Protein AF-A0A9P0JUL9-F1 (afdb_monomer)

Organism: Acanthoscelides obtectus (NCBI:txid200917)

Secondary structure (DSSP, 8-state):
------HHHHHHHHHHHHHSTTSHHHHHHHHHHHHHH-HHHHHHHHHHHHHHHHHHHHHHHHHHH---HHHHHHHHHHHHHHHHHHHHHH--

Foldseek 3Di:
DDDDQVVVLLVVLVVQLVPPPPDPRNVVSVVVSVCSVDPVSVVVVVVCVVCVVVVVVVLVVVVVPDPPPVVNVVVVVVVVVVVVVVVVVVVD

Mean predicted aligned error: 10.56 Å

pLDDT: mean 78.85, std 14.33, range [37.34, 92.88]

Radius of gyration: 18.39 Å; Cα contacts (8 Å, |Δi|>4): 35; chains: 1; bounding box: 31×33×52 Å

Structure (mmCIF, N/CA/C/O backbone):
data_AF-A0A9P0JUL9-F1
#
_entry.id   AF-A0A9P0JUL9-F1
#
loop_
_atom_site.group_PDB
_atom_site.id
_atom_site.type_symbol
_atom_site.label_atom_id
_atom_site.label_alt_id
_atom_site.label_comp_id
_atom_site.label_asym_id
_atom_site.label_entity_id
_atom_site.label_seq_id
_atom_site.pdbx_PDB_ins_code
_atom_site.Cartn_x
_atom_site.Cartn_y
_atom_site.Cartn_z
_atom_site.occupancy
_atom_site.B_iso_or_equiv
_atom_site.auth_seq_id
_atom_site.auth_comp_id
_atom_site.auth_asym_id
_atom_site.auth_atom_id
_atom_site.pdbx_PDB_model_num
ATOM 1 N N . MET A 1 1 ? -6.968 -20.973 -9.377 1.00 38.59 1 MET A N 1
ATOM 2 C CA . MET A 1 1 ? -7.551 -19.624 -9.192 1.00 38.59 1 MET A CA 1
ATOM 3 C C . MET A 1 1 ? -6.875 -18.681 -10.177 1.00 38.59 1 MET A C 1
ATOM 5 O O . MET A 1 1 ? -5.648 -18.660 -10.171 1.00 38.59 1 MET A O 1
ATOM 9 N N . PRO A 1 2 ? -7.599 -17.980 -11.065 1.00 38.66 2 PRO A N 1
ATOM 10 C CA . PRO A 1 2 ? -6.958 -17.121 -12.052 1.00 38.66 2 PRO A CA 1
ATOM 11 C C . PRO A 1 2 ? -6.425 -15.850 -11.377 1.00 38.66 2 PRO A C 1
ATOM 13 O O . PRO A 1 2 ? -7.168 -15.120 -10.723 1.00 38.66 2 PRO A O 1
ATOM 16 N N . LYS A 1 3 ? -5.117 -15.617 -11.530 1.00 49.72 3 LYS A N 1
ATOM 17 C CA . LYS A 1 3 ? -4.424 -14.367 -11.202 1.00 49.72 3 LYS A CA 1
ATOM 18 C C . LYS A 1 3 ? -4.874 -13.305 -12.207 1.00 49.72 3 LYS A C 1
ATOM 20 O O . LYS A 1 3 ? -4.314 -13.222 -13.294 1.00 49.72 3 LYS A O 1
ATOM 25 N N . VAL A 1 4 ? -5.901 -12.527 -11.885 1.00 50.78 4 VAL A N 1
ATOM 26 C CA . VAL A 1 4 ? -6.236 -11.342 -12.683 1.00 50.78 4 VAL A CA 1
ATOM 27 C C . VAL A 1 4 ? -5.448 -10.185 -12.087 1.00 50.78 4 VAL A C 1
ATOM 29 O O . VAL A 1 4 ? -5.885 -9.549 -11.132 1.00 50.78 4 VAL A O 1
ATOM 32 N N . ALA A 1 5 ? -4.243 -9.966 -12.614 1.00 52.69 5 ALA A N 1
ATOM 33 C CA . ALA A 1 5 ? -3.569 -8.685 -12.449 1.00 52.69 5 ALA A CA 1
ATOM 34 C C . ALA A 1 5 ? -4.518 -7.568 -12.929 1.00 52.69 5 ALA A C 1
ATOM 36 O O . ALA A 1 5 ? -5.346 -7.828 -13.809 1.00 52.69 5 ALA A O 1
ATOM 37 N N . PRO A 1 6 ? -4.427 -6.336 -12.403 1.00 57.78 6 PRO A N 1
ATOM 38 C CA . PRO A 1 6 ? -5.155 -5.196 -12.948 1.00 57.78 6 PRO A CA 1
ATOM 39 C C . PRO A 1 6 ? -4.582 -4.836 -14.331 1.00 57.78 6 PRO A C 1
ATOM 41 O O . PRO A 1 6 ? -3.864 -3.854 -14.499 1.00 57.78 6 PRO A O 1
ATOM 44 N N . THR A 1 7 ? -4.896 -5.660 -15.333 1.00 65.25 7 THR A N 1
ATOM 45 C CA . THR A 1 7 ? -4.386 -5.597 -16.709 1.00 65.25 7 THR A CA 1
ATOM 46 C C . THR A 1 7 ? -4.601 -4.217 -17.310 1.00 65.25 7 THR A C 1
ATOM 48 O O . THR A 1 7 ? -3.673 -3.628 -17.843 1.00 65.25 7 THR A O 1
ATOM 51 N N . ARG A 1 8 ? -5.774 -3.620 -17.068 1.00 81.94 8 ARG A N 1
ATOM 52 C CA . ARG A 1 8 ? -6.120 -2.280 -17.566 1.00 81.94 8 ARG A CA 1
ATOM 53 C C . ARG A 1 8 ? -5.183 -1.169 -17.085 1.00 81.94 8 ARG A C 1
ATOM 55 O O . ARG A 1 8 ? -4.961 -0.218 -17.825 1.00 81.94 8 ARG A O 1
ATOM 62 N N . LEU A 1 9 ? -4.666 -1.256 -15.857 1.00 88.75 9 LEU A N 1
ATOM 63 C CA . LEU A 1 9 ? -3.820 -0.203 -15.289 1.00 88.75 9 LEU A CA 1
ATOM 64 C C . LEU A 1 9 ? -2.357 -0.373 -15.717 1.00 88.75 9 LEU A C 1
ATOM 66 O O . LEU A 1 9 ? -1.703 0.604 -16.068 1.00 88.75 9 LEU A O 1
ATOM 70 N N . ILE A 1 10 ? -1.880 -1.619 -15.772 1.00 91.12 10 ILE A N 1
ATOM 71 C CA . ILE A 1 10 ? -0.556 -1.966 -16.309 1.00 91.12 10 ILE A CA 1
ATOM 72 C C . ILE A 1 10 ? -0.446 -1.548 -17.782 1.00 91.12 10 ILE A C 1
ATOM 74 O O . ILE A 1 10 ? 0.550 -0.943 -18.176 1.00 91.12 10 ILE A O 1
ATOM 78 N N . ASP A 1 11 ? -1.481 -1.825 -18.579 1.00 90.75 11 ASP A N 1
ATOM 79 C CA . ASP A 1 11 ? -1.526 -1.448 -19.994 1.00 90.75 11 ASP A CA 1
ATOM 80 C C . ASP A 1 11 ? -1.562 0.078 -20.170 1.00 90.75 11 ASP A C 1
ATOM 82 O O . ASP A 1 11 ? -0.858 0.616 -21.024 1.00 90.75 11 ASP A O 1
ATOM 86 N N . CYS A 1 12 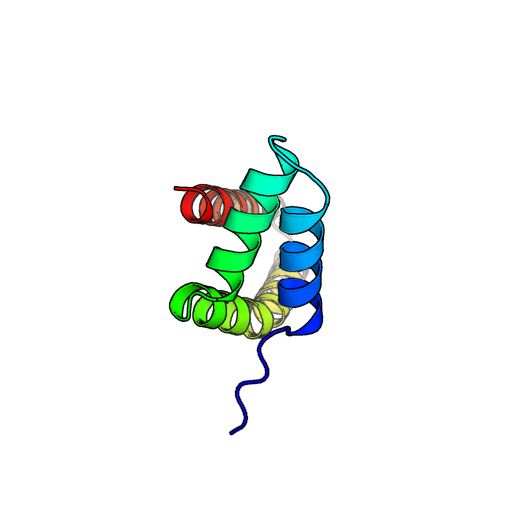? -2.301 0.788 -19.310 1.00 90.44 12 CYS A N 1
ATOM 87 C CA . CYS A 1 12 ? -2.333 2.252 -19.288 1.00 90.44 12 CYS A CA 1
ATOM 88 C C . CYS A 1 12 ? -0.946 2.855 -19.001 1.00 90.44 12 CYS A C 1
ATOM 90 O O . CYS A 1 12 ? -0.494 3.742 -19.725 1.00 90.44 12 CYS A O 1
ATOM 92 N N . PHE A 1 13 ? -0.228 2.350 -17.990 1.00 91.56 13 PHE A N 1
ATOM 93 C CA . PHE A 1 13 ? 1.124 2.832 -17.690 1.00 91.56 13 PHE A CA 1
ATOM 94 C C . PHE A 1 13 ? 2.115 2.531 -18.811 1.00 91.56 13 PHE A C 1
ATOM 96 O O . PHE A 1 13 ? 2.923 3.389 -19.154 1.00 91.56 13 PHE A O 1
ATOM 103 N N . ARG A 1 14 ? 1.990 1.372 -19.463 1.00 90.62 14 ARG A N 1
ATOM 104 C CA . ARG A 1 14 ? 2.791 1.045 -20.647 1.00 90.62 14 ARG A CA 1
ATOM 105 C C . ARG A 1 14 ? 2.516 2.002 -21.813 1.00 90.62 14 ARG A C 1
ATOM 107 O O . ARG A 1 14 ? 3.433 2.366 -22.542 1.00 90.62 14 ARG A O 1
ATOM 114 N N . GLU A 1 15 ? 1.270 2.429 -22.001 1.00 90.31 15 GLU A N 1
ATOM 115 C CA . GLU A 1 15 ? 0.917 3.425 -23.017 1.00 90.31 15 GLU A CA 1
ATOM 116 C C . GLU A 1 15 ? 1.493 4.813 -22.687 1.00 90.31 15 GLU A C 1
ATOM 118 O O . GLU A 1 15 ? 2.015 5.491 -23.574 1.00 90.31 15 GLU A O 1
ATOM 123 N N . LEU A 1 16 ? 1.457 5.212 -21.413 1.00 89.12 16 LEU A N 1
ATOM 124 C CA . LEU A 1 16 ? 2.074 6.445 -20.913 1.00 89.12 16 LEU A CA 1
ATOM 125 C C . LEU A 1 16 ? 3.597 6.443 -21.097 1.00 89.12 16 LEU A C 1
ATOM 127 O O . LEU A 1 16 ? 4.150 7.435 -21.573 1.00 89.12 16 LEU A O 1
ATOM 131 N N . GLU A 1 17 ? 4.262 5.326 -20.790 1.00 88.06 17 GLU A N 1
ATOM 132 C CA . GLU A 1 17 ? 5.701 5.132 -21.018 1.00 88.06 17 GLU A CA 1
ATOM 133 C C . GLU A 1 17 ? 6.073 5.399 -22.484 1.00 88.06 17 GLU A C 1
ATOM 135 O O . GLU A 1 17 ? 7.036 6.117 -22.752 1.00 88.06 17 GLU A O 1
ATOM 140 N N . ASN A 1 18 ? 5.271 4.879 -23.420 1.00 85.25 18 ASN A N 1
ATOM 141 C CA . ASN A 1 18 ? 5.513 4.988 -24.860 1.00 85.25 18 ASN A CA 1
ATOM 142 C C . ASN A 1 18 ? 5.179 6.371 -25.444 1.00 85.25 18 ASN A C 1
ATOM 144 O O . ASN A 1 18 ? 5.748 6.760 -26.461 1.00 85.25 18 ASN A O 1
ATOM 148 N N . LYS A 1 19 ? 4.229 7.103 -24.849 1.00 84.88 19 LYS A N 1
ATOM 149 C CA . LYS A 1 19 ? 3.789 8.419 -25.344 1.00 84.88 19 LYS A CA 1
ATOM 150 C C . LYS A 1 19 ? 4.625 9.579 -24.808 1.00 84.88 19 LYS A C 1
ATOM 152 O O . LYS A 1 19 ? 4.738 10.605 -25.476 1.00 84.88 19 LYS A O 1
ATOM 157 N N . CYS A 1 20 ? 5.178 9.449 -23.606 1.00 76.25 20 CYS A N 1
ATOM 158 C CA . CYS A 1 20 ? 5.816 10.550 -22.889 1.00 76.25 20 CYS A CA 1
ATOM 159 C C . CYS A 1 20 ? 7.343 10.416 -22.888 1.00 76.25 20 CYS A C 1
ATOM 161 O O . CYS A 1 20 ? 7.967 10.212 -21.847 1.00 76.25 20 CYS A O 1
ATOM 163 N N . ASP A 1 21 ? 7.964 10.559 -24.055 1.00 70.75 21 ASP A N 1
ATOM 164 C CA . ASP A 1 21 ? 9.400 10.328 -24.207 1.00 70.75 21 ASP A CA 1
ATOM 165 C C . ASP A 1 21 ? 10.243 11.332 -23.380 1.00 70.75 21 ASP A C 1
ATOM 167 O O . ASP A 1 21 ? 10.089 12.548 -23.500 1.00 70.75 21 ASP A O 1
ATOM 171 N N . LYS A 1 22 ? 11.141 10.819 -22.522 1.00 66.19 22 LYS A N 1
ATOM 172 C CA . LYS A 1 22 ? 12.100 11.578 -21.674 1.00 66.19 22 LYS A CA 1
ATOM 173 C C . LYS A 1 22 ? 11.502 12.540 -20.635 1.00 66.19 22 LYS A C 1
ATOM 175 O O . LYS A 1 22 ? 12.129 13.536 -20.273 1.00 66.19 22 LYS A O 1
ATOM 180 N N . THR A 1 23 ? 10.323 12.236 -20.106 1.00 79.19 23 THR A N 1
ATOM 181 C CA . THR A 1 23 ? 9.692 13.040 -19.045 1.00 79.19 23 THR A CA 1
ATOM 182 C C . THR A 1 23 ? 9.714 12.328 -17.692 1.00 79.19 23 THR A C 1
ATOM 184 O O . THR A 1 23 ? 9.779 11.100 -17.621 1.00 79.19 23 THR A O 1
ATOM 187 N N . ILE A 1 24 ? 9.615 13.103 -16.605 1.00 83.50 24 ILE A N 1
ATOM 188 C CA . ILE A 1 24 ? 9.415 12.584 -15.238 1.00 83.50 24 ILE A CA 1
ATOM 189 C C . ILE A 1 24 ? 8.207 11.632 -15.206 1.00 83.50 24 ILE A C 1
ATOM 191 O O . ILE A 1 24 ? 8.279 10.560 -14.615 1.00 83.50 24 ILE A O 1
ATOM 195 N N . THR A 1 25 ? 7.157 11.963 -15.957 1.00 84.31 25 THR A N 1
ATOM 196 C CA . THR A 1 25 ? 5.924 11.183 -16.078 1.00 84.31 25 THR A CA 1
ATOM 197 C C . THR A 1 25 ? 6.140 9.771 -16.628 1.00 84.31 25 THR A C 1
ATOM 199 O O . THR A 1 25 ? 5.541 8.830 -16.118 1.00 84.31 25 THR A O 1
ATOM 202 N N . SER A 1 26 ? 7.015 9.578 -17.623 1.00 87.69 26 SER A N 1
ATOM 203 C CA . SER A 1 26 ? 7.326 8.228 -18.133 1.00 87.69 26 SER A CA 1
ATOM 204 C C . SER A 1 26 ? 8.103 7.398 -17.107 1.00 87.69 26 SER A C 1
ATOM 206 O O . SER A 1 26 ? 7.817 6.217 -16.912 1.00 87.69 26 SER A O 1
ATOM 208 N N . LYS A 1 27 ? 9.017 8.031 -16.358 1.00 88.38 27 LYS A N 1
ATOM 209 C CA . LYS A 1 27 ? 9.747 7.366 -15.269 1.00 88.38 27 LYS A CA 1
ATOM 210 C C . LYS A 1 27 ? 8.815 6.943 -14.127 1.00 88.38 27 LYS A C 1
ATOM 212 O O . LYS A 1 27 ? 8.959 5.840 -13.604 1.00 88.38 27 LYS A O 1
ATOM 217 N N . GLU A 1 28 ? 7.868 7.796 -13.751 1.00 89.81 28 GLU A N 1
ATOM 218 C CA . GLU A 1 28 ? 6.859 7.487 -12.732 1.00 89.81 28 GLU A CA 1
ATOM 219 C C . GLU A 1 28 ? 5.901 6.385 -13.197 1.00 89.81 28 GLU A C 1
ATOM 221 O O . GLU A 1 28 ? 5.668 5.433 -12.453 1.00 89.81 28 GLU A O 1
ATOM 226 N N . ALA A 1 29 ? 5.414 6.449 -14.442 1.00 90.19 29 ALA A N 1
ATOM 227 C CA . ALA A 1 29 ? 4.570 5.406 -15.028 1.00 90.19 29 ALA A CA 1
ATOM 228 C C . ALA A 1 29 ? 5.277 4.041 -15.032 1.00 90.19 29 ALA A C 1
ATOM 230 O O . ALA A 1 29 ? 4.692 3.048 -14.598 1.00 90.19 29 ALA A O 1
ATOM 231 N N . TYR A 1 30 ? 6.560 4.009 -15.409 1.00 90.44 30 TYR A N 1
ATOM 232 C CA . TYR A 1 30 ? 7.388 2.809 -15.311 1.00 90.44 30 TYR A CA 1
ATOM 233 C C . TYR A 1 30 ? 7.477 2.287 -13.872 1.00 90.44 30 TYR A 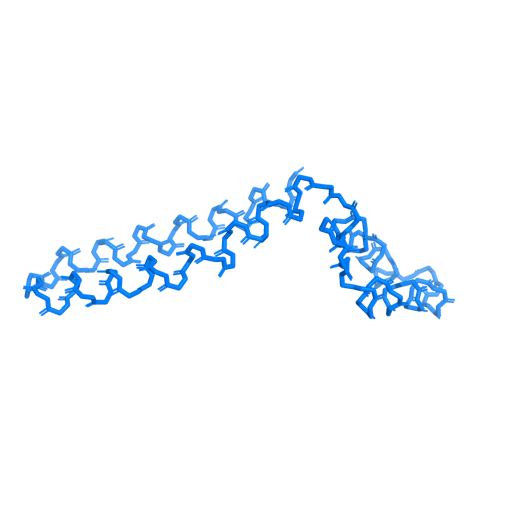C 1
ATOM 235 O O . TYR A 1 30 ? 7.274 1.095 -13.637 1.00 90.44 30 TYR A O 1
ATOM 243 N N . GLY A 1 31 ? 7.744 3.161 -12.896 1.00 90.69 31 GLY A N 1
ATOM 244 C CA . GLY A 1 31 ? 7.816 2.782 -11.481 1.00 90.69 31 GLY A CA 1
ATOM 245 C C . GLY A 1 31 ? 6.512 2.163 -10.969 1.00 90.69 31 GLY A C 1
ATOM 246 O O . GLY A 1 31 ? 6.525 1.075 -10.393 1.00 90.69 31 GLY A O 1
ATOM 247 N N . LEU A 1 32 ? 5.379 2.804 -11.258 1.00 90.94 32 LEU A N 1
ATOM 248 C CA . LEU A 1 32 ? 4.051 2.323 -10.870 1.00 90.94 32 LEU A CA 1
ATOM 249 C C . LEU A 1 32 ? 3.696 0.997 -11.550 1.00 90.94 32 LEU A C 1
ATOM 251 O O . LEU A 1 32 ? 3.172 0.092 -10.899 1.00 90.94 32 LEU A O 1
ATOM 255 N N . ARG A 1 33 ? 4.022 0.838 -12.839 1.00 92.88 33 ARG A N 1
ATOM 256 C CA . ARG A 1 33 ? 3.839 -0.438 -13.536 1.00 92.88 33 ARG A CA 1
ATOM 257 C C . ARG A 1 33 ? 4.651 -1.547 -12.876 1.00 92.88 33 ARG A C 1
ATOM 259 O O . ARG A 1 33 ? 4.120 -2.634 -12.670 1.00 92.88 33 ARG A O 1
ATOM 266 N N . ARG A 1 34 ? 5.913 -1.279 -12.525 1.00 92.00 34 ARG A N 1
ATOM 267 C CA . ARG A 1 34 ? 6.779 -2.262 -11.860 1.00 92.00 34 ARG A CA 1
ATOM 268 C C . ARG A 1 34 ? 6.256 -2.660 -10.486 1.00 92.00 34 ARG A C 1
ATOM 270 O O . ARG A 1 34 ? 6.239 -3.850 -10.198 1.00 92.00 34 ARG A O 1
ATOM 277 N N . ALA A 1 35 ? 5.763 -1.711 -9.694 1.00 89.12 35 ALA A N 1
ATOM 278 C CA . ALA A 1 35 ? 5.117 -2.015 -8.418 1.00 89.12 35 ALA A CA 1
ATOM 279 C C . ALA A 1 35 ? 3.889 -2.927 -8.602 1.00 89.12 35 ALA A C 1
ATOM 281 O O . ALA A 1 35 ? 3.705 -3.881 -7.859 1.00 89.12 35 ALA A O 1
ATOM 282 N N . LEU A 1 36 ? 3.073 -2.698 -9.636 1.00 90.06 36 LEU A N 1
ATOM 283 C CA . LEU A 1 36 ? 1.899 -3.533 -9.927 1.00 90.06 36 LEU A CA 1
ATOM 284 C C . LEU A 1 36 ? 2.224 -4.909 -10.533 1.00 90.06 36 LEU A C 1
ATOM 286 O O . LEU A 1 36 ? 1.360 -5.788 -10.548 1.00 90.06 36 LEU A O 1
ATOM 290 N N . GLU A 1 37 ? 3.436 -5.099 -11.050 1.00 89.62 37 GLU A N 1
ATOM 291 C CA . GLU A 1 37 ? 3.951 -6.397 -11.504 1.00 89.62 37 GLU A CA 1
ATOM 292 C C . GLU A 1 37 ? 4.617 -7.190 -10.362 1.00 89.62 37 GLU A C 1
ATOM 294 O O . GLU A 1 37 ? 4.772 -8.408 -10.480 1.00 89.62 37 GLU A O 1
ATOM 299 N N . ASP A 1 38 ? 4.985 -6.524 -9.264 1.00 90.88 38 ASP A N 1
ATOM 300 C CA . ASP A 1 38 ? 5.626 -7.132 -8.101 1.00 90.88 38 ASP A CA 1
ATOM 301 C C . ASP A 1 38 ? 4.637 -7.972 -7.276 1.00 90.88 38 ASP A C 1
ATOM 303 O O . ASP A 1 38 ? 3.561 -7.523 -6.866 1.00 90.88 38 ASP A O 1
ATOM 307 N N . SER A 1 39 ? 4.987 -9.238 -7.040 1.00 89.75 39 SER A N 1
ATOM 308 C CA . SER A 1 39 ? 4.090 -10.179 -6.369 1.00 89.75 39 SER A CA 1
ATOM 309 C C . SER A 1 39 ? 3.878 -9.864 -4.894 1.00 89.75 39 SER A C 1
ATOM 311 O O . SER A 1 39 ? 2.786 -10.122 -4.381 1.00 89.75 39 SER A O 1
ATOM 313 N N . ASP A 1 40 ? 4.891 -9.317 -4.225 1.00 90.00 40 ASP A N 1
ATOM 314 C CA . ASP A 1 40 ? 4.831 -9.007 -2.801 1.00 90.00 40 ASP A CA 1
ATOM 315 C C . ASP A 1 40 ? 3.974 -7.759 -2.596 1.00 90.00 40 ASP A C 1
ATOM 317 O O . ASP A 1 40 ? 3.055 -7.763 -1.773 1.00 90.00 40 ASP A O 1
ATOM 321 N N . PHE A 1 41 ? 4.163 -6.737 -3.432 1.00 87.44 41 PHE A N 1
ATOM 322 C CA . PHE A 1 41 ? 3.304 -5.560 -3.465 1.00 87.44 41 PHE A CA 1
ATOM 323 C C . PHE A 1 41 ? 1.839 -5.934 -3.710 1.00 87.44 41 PHE A C 1
ATOM 325 O O . PHE A 1 41 ? 0.959 -5.504 -2.964 1.00 87.44 41 PHE A O 1
ATOM 332 N N . ILE A 1 42 ? 1.550 -6.790 -4.696 1.00 88.69 42 ILE A N 1
ATOM 333 C CA . ILE A 1 42 ? 0.179 -7.251 -4.966 1.00 88.69 42 ILE A CA 1
ATOM 334 C C . ILE A 1 42 ? -0.393 -8.061 -3.797 1.00 88.69 42 ILE A C 1
ATOM 336 O O . ILE A 1 42 ? -1.586 -7.935 -3.489 1.00 88.69 42 ILE A O 1
ATOM 340 N N . PHE A 1 43 ? 0.427 -8.872 -3.125 1.00 90.06 43 PHE A N 1
ATOM 341 C CA . PHE A 1 43 ? 0.018 -9.581 -1.916 1.00 90.06 43 PHE A CA 1
ATOM 342 C C . PHE A 1 43 ? -0.399 -8.598 -0.818 1.00 90.06 43 PHE A C 1
ATOM 344 O O . PHE A 1 43 ? -1.525 -8.694 -0.319 1.00 90.06 43 PHE A O 1
ATOM 351 N N . PHE A 1 44 ? 0.454 -7.624 -0.490 1.00 88.88 44 PHE A N 1
ATOM 352 C CA . PHE A 1 44 ? 0.156 -6.617 0.526 1.00 88.88 44 PHE A CA 1
ATOM 353 C C . PHE A 1 44 ? -1.053 -5.772 0.137 1.00 88.88 44 PHE A C 1
ATOM 355 O O . PHE A 1 44 ? -1.970 -5.622 0.942 1.00 88.88 44 PHE A O 1
ATOM 362 N N . LEU A 1 45 ? -1.129 -5.302 -1.108 1.00 87.19 45 LEU A N 1
ATOM 363 C CA . LEU A 1 45 ? -2.265 -4.536 -1.617 1.00 87.19 45 LEU A CA 1
ATOM 364 C C . LEU A 1 45 ? -3.577 -5.315 -1.461 1.00 87.19 45 LEU A C 1
ATOM 366 O O . LEU A 1 45 ? -4.573 -4.778 -0.979 1.00 87.19 45 LEU A O 1
ATOM 370 N N . THR A 1 46 ? -3.575 -6.606 -1.800 1.00 89.38 46 THR A N 1
ATOM 371 C CA . THR A 1 46 ? -4.747 -7.478 -1.643 1.00 89.38 46 THR A CA 1
ATOM 372 C C . THR A 1 46 ? -5.096 -7.696 -0.173 1.00 89.38 46 THR A C 1
ATOM 374 O O . THR A 1 46 ? -6.273 -7.669 0.200 1.00 89.38 46 THR A O 1
ATOM 377 N N . PHE A 1 47 ? -4.088 -7.927 0.668 1.00 88.81 47 PHE A N 1
ATOM 378 C CA . PHE A 1 47 ? -4.258 -8.115 2.103 1.00 88.81 47 PHE A CA 1
ATOM 379 C C . PHE A 1 47 ? -4.869 -6.870 2.751 1.00 88.81 47 PHE A C 1
ATOM 381 O O . PHE A 1 47 ? -5.879 -6.974 3.451 1.00 88.81 47 PHE A O 1
ATOM 388 N N . PHE A 1 48 ? -4.322 -5.690 2.463 1.00 86.31 48 PHE A N 1
ATOM 389 C CA . PHE A 1 48 ? -4.818 -4.423 2.980 1.00 86.31 48 PHE A CA 1
ATOM 390 C C . PHE A 1 48 ? -6.200 -4.089 2.429 1.00 86.31 48 PHE A C 1
ATOM 392 O O . PHE A 1 48 ? -7.077 -3.743 3.212 1.00 86.31 48 PHE A O 1
ATOM 399 N N . HIS A 1 49 ? -6.459 -4.284 1.135 1.00 86.62 49 HIS A N 1
ATOM 400 C CA . HIS A 1 49 ? -7.786 -4.052 0.558 1.00 86.62 49 HIS A CA 1
ATOM 401 C C . HIS A 1 49 ? -8.876 -4.893 1.241 1.00 86.62 49 HIS A C 1
ATOM 403 O O . HIS A 1 49 ? -10.000 -4.433 1.433 1.00 86.62 49 HIS A O 1
ATOM 409 N N . LYS A 1 50 ? -8.558 -6.133 1.631 1.00 89.88 50 LYS A N 1
ATOM 410 C CA . LYS A 1 50 ? -9.492 -6.997 2.366 1.00 89.88 50 LYS A CA 1
ATOM 411 C C . LYS A 1 50 ? -9.590 -6.630 3.844 1.00 89.88 50 LYS A C 1
ATOM 413 O O . LYS A 1 50 ? -10.677 -6.676 4.402 1.00 89.88 50 LYS A O 1
ATOM 418 N N . THR A 1 51 ? -8.479 -6.271 4.480 1.00 89.81 51 THR A N 1
ATOM 419 C CA . THR A 1 51 ? -8.405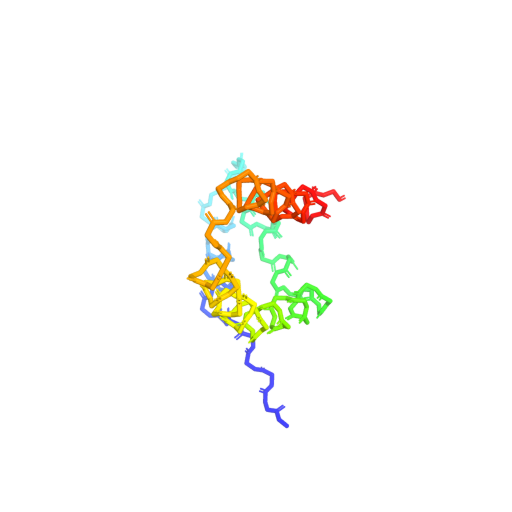 -6.118 5.942 1.00 89.81 51 THR A CA 1
ATOM 420 C C . THR A 1 51 ? -8.771 -4.708 6.414 1.00 89.81 51 THR A C 1
ATOM 422 O O . THR A 1 51 ? -9.455 -4.561 7.428 1.00 89.81 51 THR A O 1
ATOM 425 N N . LEU A 1 52 ? -8.382 -3.661 5.676 1.00 85.06 52 LEU A N 1
ATOM 426 C CA . LEU A 1 52 ? -8.606 -2.256 6.044 1.00 85.06 52 LEU A CA 1
ATOM 427 C C . LEU A 1 52 ? -10.079 -1.899 6.287 1.00 85.06 52 LEU A C 1
ATOM 429 O O . LEU A 1 52 ? -10.342 -1.229 7.287 1.00 85.06 52 LEU A O 1
ATOM 433 N N . PRO A 1 53 ? -11.059 -2.346 5.473 1.00 88.50 53 PRO A N 1
ATOM 434 C CA . PRO A 1 53 ? -12.465 -2.047 5.741 1.00 88.50 53 PRO A CA 1
ATOM 435 C C . PRO A 1 53 ? -12.923 -2.570 7.107 1.00 88.50 53 PRO A C 1
ATOM 437 O O . PRO A 1 53 ? -13.646 -1.886 7.830 1.00 88.50 53 PRO A O 1
ATOM 440 N N . HIS A 1 54 ? -12.455 -3.756 7.503 1.00 89.62 54 HIS A N 1
ATOM 441 C CA . HIS A 1 54 ? -12.774 -4.337 8.806 1.00 89.62 54 HIS A CA 1
ATOM 442 C C . HIS A 1 54 ? -12.112 -3.565 9.950 1.00 89.62 54 HIS A C 1
ATOM 444 O O . HIS A 1 54 ? -12.767 -3.283 10.953 1.00 89.62 54 HIS A O 1
ATOM 450 N N . VAL A 1 55 ? -10.848 -3.163 9.783 1.00 86.25 55 VAL A N 1
ATOM 451 C CA . VAL A 1 55 ? -10.141 -2.314 10.755 1.00 86.25 55 VAL A CA 1
ATOM 452 C C . VAL A 1 55 ? -10.865 -0.978 10.929 1.00 86.25 55 VAL A C 1
ATOM 454 O O . VAL A 1 55 ? -11.086 -0.552 12.060 1.00 86.25 55 VAL A O 1
ATOM 457 N N . ALA A 1 56 ? -11.314 -0.353 9.839 1.00 82.38 56 ALA A N 1
ATOM 458 C CA . ALA A 1 56 ? -12.069 0.897 9.883 1.00 82.38 56 ALA A CA 1
ATOM 459 C C . ALA A 1 56 ? -13.404 0.745 10.636 1.00 82.38 56 ALA A C 1
ATOM 461 O O . ALA A 1 56 ? -13.745 1.587 11.468 1.00 82.38 56 ALA A O 1
ATOM 462 N N . ILE A 1 57 ? -14.144 -0.346 10.404 1.00 87.06 57 ILE A N 1
ATOM 463 C CA . ILE A 1 57 ? -15.395 -0.634 11.125 1.00 87.06 57 ILE A CA 1
ATOM 464 C C . ILE A 1 57 ? -15.131 -0.814 12.623 1.00 87.06 57 ILE A C 1
ATOM 466 O O . ILE A 1 57 ? -15.805 -0.184 13.440 1.00 87.06 57 ILE A O 1
ATOM 470 N N . LEU A 1 58 ? -14.146 -1.638 12.993 1.00 86.12 58 LEU A N 1
ATOM 471 C CA . LEU A 1 58 ? -13.783 -1.872 14.394 1.00 86.12 58 LEU A CA 1
ATOM 472 C C . LEU A 1 58 ? -13.338 -0.581 15.078 1.00 86.12 58 LEU A C 1
ATOM 474 O O . LEU A 1 58 ? -13.721 -0.317 16.215 1.00 86.12 58 LEU A O 1
ATOM 478 N N . PHE A 1 59 ? -12.584 0.252 14.370 1.00 82.69 59 PHE A N 1
ATOM 479 C CA . PHE A 1 59 ? -12.139 1.541 14.869 1.00 82.69 59 PHE A CA 1
ATOM 480 C C . PHE A 1 59 ? -13.311 2.500 15.115 1.00 82.69 59 PHE A C 1
ATOM 482 O O . PHE A 1 59 ? -13.406 3.098 16.187 1.00 82.69 59 PHE A O 1
ATOM 489 N N . ASN A 1 60 ? -14.264 2.582 14.183 1.00 83.69 60 ASN A N 1
ATOM 490 C CA . ASN A 1 60 ? -15.479 3.385 14.351 1.00 83.69 60 ASN A CA 1
ATOM 491 C C . ASN A 1 60 ? -16.343 2.880 15.522 1.00 83.69 60 ASN A C 1
ATOM 493 O O . ASN A 1 60 ? -16.864 3.666 16.319 1.00 83.69 60 ASN A O 1
ATOM 497 N N . GLN A 1 61 ? -16.461 1.560 15.682 1.00 85.81 61 GLN A N 1
ATOM 498 C CA . GLN A 1 61 ? -17.158 0.952 16.818 1.00 85.81 61 GLN A CA 1
ATOM 499 C C . GLN A 1 61 ? -16.444 1.233 18.146 1.00 85.81 61 GLN A C 1
ATOM 501 O O . GLN A 1 61 ? -17.089 1.575 19.136 1.00 85.81 61 GLN A O 1
ATOM 506 N N . PHE A 1 62 ? -15.117 1.138 18.175 1.00 82.81 62 PHE A N 1
ATOM 507 C CA . PHE A 1 62 ? -14.319 1.467 19.349 1.00 82.81 62 PHE A CA 1
ATOM 508 C C . PHE A 1 62 ? -14.472 2.939 19.741 1.00 82.81 62 PHE A C 1
ATOM 510 O O . PHE A 1 62 ? -14.685 3.233 20.918 1.00 82.81 62 PHE A O 1
ATOM 517 N N . GLN A 1 63 ? -14.429 3.858 18.770 1.00 76.38 63 GLN A N 1
ATOM 518 C CA . GLN A 1 63 ? -14.667 5.277 19.020 1.00 76.38 63 GLN A CA 1
ATOM 519 C C . GLN A 1 63 ? -16.067 5.523 19.579 1.00 76.38 63 GLN A C 1
ATOM 521 O O . GLN A 1 63 ? -16.194 6.135 20.632 1.00 76.38 63 GLN A O 1
ATOM 526 N N . SER A 1 64 ? -17.120 5.014 18.937 1.00 79.62 64 SER A N 1
ATOM 527 C CA . SER A 1 64 ? -18.501 5.245 19.398 1.00 79.62 64 SER A CA 1
ATOM 528 C C . SER A 1 64 ? -18.775 4.743 20.824 1.00 79.62 64 SER A C 1
ATOM 530 O O . SER A 1 64 ? -19.618 5.308 21.521 1.00 79.62 64 SER A O 1
ATOM 532 N N . ARG A 1 65 ? -18.044 3.717 21.284 1.00 81.31 65 ARG A N 1
ATOM 533 C CA . ARG A 1 65 ? -18.141 3.177 22.650 1.00 81.31 65 ARG A CA 1
ATOM 534 C C . ARG A 1 65 ? -17.253 3.914 23.656 1.00 81.31 65 ARG A C 1
ATOM 536 O O . ARG A 1 65 ? -17.638 4.041 24.817 1.00 81.31 65 ARG A O 1
ATOM 543 N N . ASN A 1 66 ? -16.100 4.431 23.233 1.00 72.50 66 ASN A N 1
ATOM 544 C CA . ASN A 1 66 ? -15.209 5.216 24.086 1.00 72.50 66 ASN A CA 1
ATOM 545 C C . ASN A 1 66 ? -15.568 6.701 24.048 1.00 72.50 66 ASN A C 1
ATOM 547 O O . ASN A 1 66 ? -15.192 7.418 23.127 1.00 72.50 66 ASN A O 1
ATOM 551 N N . LYS A 1 67 ? -16.247 7.186 25.092 1.00 71.12 67 LYS A N 1
ATOM 552 C CA . LYS A 1 67 ? -16.567 8.618 25.258 1.00 71.12 67 LYS A CA 1
ATOM 553 C C . LYS A 1 67 ? -15.392 9.459 25.771 1.00 71.12 67 LYS A C 1
ATOM 555 O O . LYS A 1 67 ? -15.510 10.683 25.847 1.00 71.12 67 LYS A O 1
ATOM 560 N N . ASP A 1 68 ? -14.272 8.827 26.123 1.00 81.31 68 ASP A N 1
ATOM 561 C CA . ASP A 1 68 ? -13.048 9.535 26.4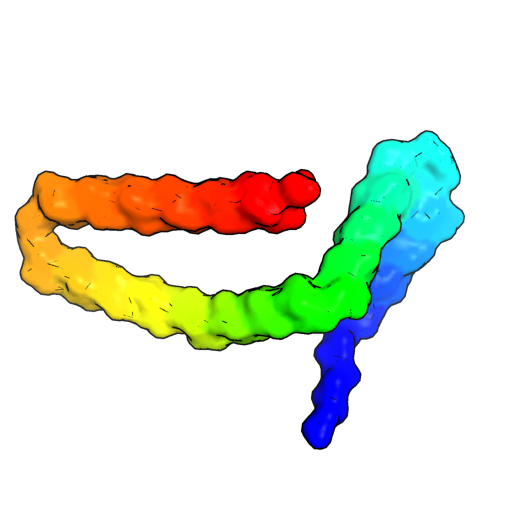89 1.00 81.31 68 ASP A CA 1
ATOM 562 C C . ASP A 1 68 ? -12.432 10.182 25.239 1.00 81.31 68 ASP A C 1
ATOM 564 O O . ASP A 1 68 ? -11.757 9.541 24.425 1.00 81.31 68 ASP A O 1
ATOM 568 N N . ARG A 1 69 ? -12.687 11.487 25.087 1.00 76.62 69 ARG A N 1
ATOM 569 C CA . ARG A 1 69 ? -12.193 12.288 23.959 1.00 76.62 69 ARG A CA 1
ATOM 570 C C . ARG A 1 69 ? -10.669 12.332 23.889 1.00 76.62 69 ARG A C 1
ATOM 572 O O . ARG A 1 69 ? -10.124 12.491 22.798 1.00 76.62 69 ARG A O 1
ATOM 579 N N . THR A 1 70 ? -9.975 12.218 25.020 1.00 79.44 70 THR A N 1
ATOM 580 C CA . THR A 1 70 ? -8.511 12.266 25.055 1.00 79.44 70 THR A CA 1
ATOM 581 C C . THR A 1 70 ? -7.944 10.995 24.443 1.00 79.44 70 THR A C 1
ATOM 583 O O . THR A 1 70 ? -7.110 11.075 23.539 1.00 79.44 70 THR A O 1
ATOM 586 N N . LEU A 1 71 ? -8.464 9.833 24.849 1.00 77.44 71 LEU A N 1
ATOM 587 C CA . LEU A 1 71 ? -8.069 8.546 24.277 1.00 77.44 71 LEU A CA 1
ATOM 588 C C . LEU A 1 71 ? -8.462 8.438 22.800 1.00 77.44 71 LEU A C 1
ATOM 590 O O . LEU A 1 71 ? -7.621 8.068 21.982 1.00 77.44 71 LEU A O 1
ATOM 594 N N . GLN A 1 72 ? -9.678 8.846 22.415 1.00 75.69 72 GLN A N 1
ATOM 595 C CA . GLN A 1 72 ? -10.079 8.885 20.999 1.00 75.69 72 GLN A CA 1
ATOM 596 C C . GLN A 1 72 ? -9.112 9.710 20.141 1.00 75.69 72 GLN A C 1
ATOM 598 O O . GLN A 1 72 ? -8.735 9.287 19.043 1.00 75.69 72 GLN A O 1
ATOM 603 N N . ARG A 1 73 ? -8.694 10.883 20.635 1.00 80.25 73 ARG A N 1
ATOM 604 C CA . ARG A 1 73 ? -7.771 11.766 19.916 1.00 80.25 73 ARG A CA 1
ATOM 605 C C . ARG A 1 73 ? -6.390 11.134 19.764 1.00 80.25 73 ARG A C 1
ATOM 607 O O . ARG A 1 73 ? -5.804 11.243 18.690 1.00 80.25 73 ARG A O 1
ATOM 614 N N . ILE A 1 74 ? -5.890 10.463 20.801 1.00 83.69 74 ILE A N 1
ATOM 615 C CA . ILE A 1 74 ? -4.599 9.762 20.764 1.00 83.69 74 ILE A CA 1
ATOM 616 C C . ILE A 1 74 ? -4.653 8.603 19.764 1.00 83.69 74 ILE A C 1
ATOM 618 O O . ILE A 1 74 ? -3.825 8.558 18.858 1.00 83.69 74 ILE A O 1
ATOM 622 N N . TYR A 1 75 ? -5.655 7.723 19.854 1.00 78.94 75 TYR A N 1
ATOM 623 C CA . TYR A 1 75 ? -5.782 6.577 18.946 1.00 78.94 75 TYR A CA 1
ATOM 624 C C . TYR A 1 75 ? -5.979 6.998 17.487 1.00 78.94 75 TYR A C 1
ATOM 626 O O . TYR A 1 75 ? -5.358 6.424 16.598 1.00 78.94 75 TYR A O 1
ATOM 634 N N . SER A 1 76 ? -6.771 8.043 17.230 1.00 78.88 76 SER A N 1
ATOM 635 C CA . SER A 1 76 ? -6.932 8.594 15.875 1.00 78.88 76 SER A CA 1
ATOM 636 C C . SER A 1 76 ? -5.629 9.147 15.313 1.00 78.88 76 SER A C 1
ATOM 638 O O . SER A 1 76 ? -5.358 8.997 14.124 1.00 78.88 76 SER A O 1
ATOM 640 N N . LYS A 1 77 ? -4.811 9.778 16.159 1.00 84.00 77 LYS A N 1
ATOM 641 C CA . LYS A 1 77 ? -3.518 10.322 15.750 1.00 84.00 77 LYS A CA 1
ATOM 642 C C . LYS A 1 77 ? -2.507 9.206 15.478 1.00 84.00 77 LYS A C 1
ATOM 644 O O . LYS A 1 77 ? -1.835 9.256 14.458 1.00 84.00 77 LYS A O 1
ATOM 649 N N . LEU A 1 78 ? -2.459 8.182 16.332 1.00 80.81 78 LEU A N 1
ATOM 650 C CA . LEU A 1 78 ? -1.589 7.015 16.152 1.00 80.81 78 LEU A CA 1
ATOM 651 C C . LEU A 1 78 ? -1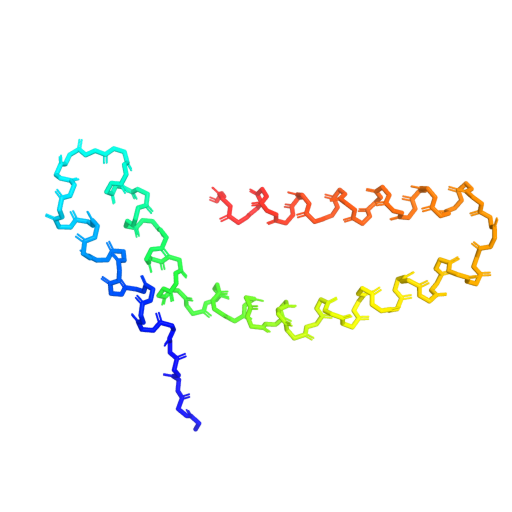.944 6.217 14.897 1.00 80.81 78 LEU A C 1
ATOM 653 O O . LEU A 1 78 ? -1.046 5.845 14.149 1.00 80.81 78 LEU A O 1
ATOM 657 N N . LEU A 1 79 ? -3.237 6.005 14.629 1.00 77.50 79 LEU A N 1
ATOM 658 C CA . LEU A 1 79 ? -3.677 5.306 13.423 1.00 77.50 79 LEU A CA 1
ATOM 659 C C . LEU A 1 79 ? -3.266 6.081 12.161 1.00 77.50 79 LEU A C 1
ATOM 661 O O . LEU A 1 79 ? -2.681 5.495 11.255 1.00 77.50 79 LEU A O 1
ATOM 665 N N . LYS A 1 80 ? -3.483 7.404 12.131 1.00 79.25 80 LYS A N 1
ATOM 666 C CA . LYS A 1 80 ? -3.039 8.257 11.015 1.00 79.25 80 LYS A CA 1
ATOM 667 C C . LYS A 1 80 ? -1.529 8.200 10.816 1.00 79.25 80 LYS A C 1
ATOM 669 O O . LYS A 1 80 ? -1.084 7.912 9.715 1.00 79.25 80 LYS A O 1
ATOM 674 N N . MET A 1 81 ? -0.759 8.355 11.893 1.00 79.19 81 MET A N 1
ATOM 675 C CA . MET A 1 81 ? 0.701 8.241 11.838 1.00 79.19 81 MET A CA 1
ATOM 676 C C . MET A 1 81 ? 1.155 6.867 11.328 1.00 79.19 81 MET A C 1
ATOM 678 O O . MET A 1 81 ? 2.105 6.793 10.556 1.00 79.1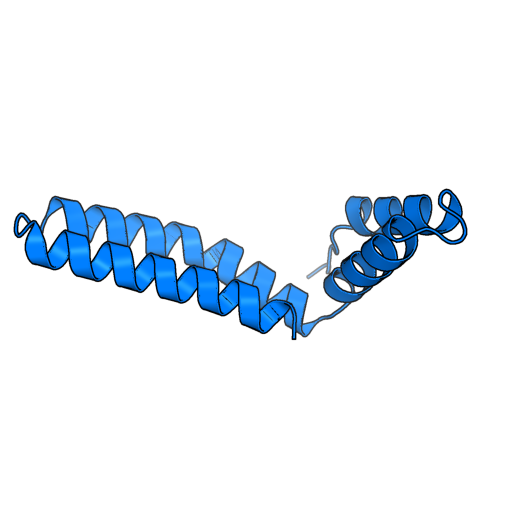9 81 MET A O 1
ATOM 682 N N . SER A 1 82 ? 0.484 5.777 11.725 1.00 72.88 82 SER A N 1
ATOM 683 C CA . SER A 1 82 ? 0.806 4.431 11.227 1.00 72.88 82 SER A CA 1
ATOM 684 C C . SER A 1 82 ? 0.489 4.258 9.740 1.00 72.88 82 SER A C 1
ATOM 686 O O . SER A 1 82 ? 1.229 3.582 9.037 1.00 72.88 82 SER A O 1
ATOM 688 N N . MET A 1 83 ? -0.576 4.893 9.243 1.00 71.19 83 MET A N 1
ATOM 689 C CA . MET A 1 83 ? -0.929 4.858 7.822 1.00 71.19 83 MET A CA 1
ATOM 690 C C . MET A 1 83 ? 0.070 5.659 6.984 1.00 71.19 83 MET A C 1
ATOM 692 O O . MET A 1 83 ? 0.603 5.131 6.016 1.00 71.19 83 MET A O 1
ATOM 696 N N . GLU A 1 84 ? 0.408 6.873 7.421 1.00 74.12 84 GLU A N 1
ATOM 697 C CA . GLU A 1 84 ? 1.408 7.734 6.771 1.00 74.12 84 GLU A CA 1
ATOM 698 C C . GLU A 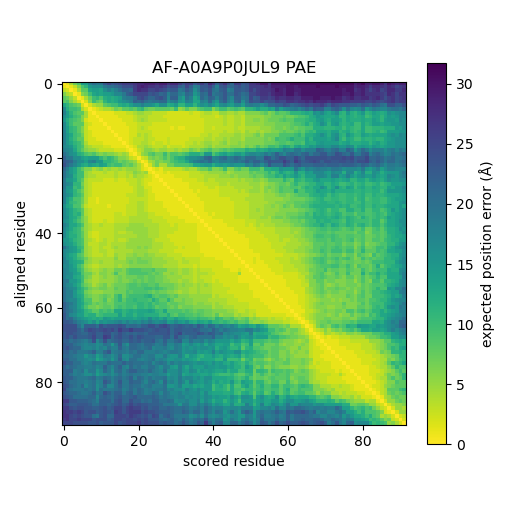1 84 ? 2.803 7.078 6.752 1.00 74.12 84 GLU A C 1
ATOM 700 O O . GLU A 1 84 ? 3.532 7.157 5.769 1.00 74.12 84 GLU A O 1
ATOM 705 N N . THR A 1 85 ? 3.188 6.367 7.816 1.00 65.94 85 THR A N 1
ATOM 706 C CA . THR A 1 85 ? 4.476 5.647 7.852 1.00 65.94 85 THR A CA 1
ATOM 707 C C . THR A 1 85 ? 4.503 4.391 6.981 1.00 65.94 85 THR A C 1
ATOM 709 O O . THR A 1 85 ? 5.576 4.017 6.509 1.00 65.94 85 THR A O 1
ATOM 712 N N . MET A 1 86 ? 3.355 3.753 6.727 1.00 61.31 86 MET A N 1
ATOM 713 C CA . MET A 1 86 ? 3.263 2.666 5.746 1.00 61.31 86 MET A CA 1
ATOM 714 C C . MET A 1 86 ? 3.393 3.185 4.307 1.00 61.31 86 MET A C 1
ATOM 716 O O . MET A 1 86 ? 4.015 2.508 3.494 1.00 61.31 86 MET A O 1
ATOM 720 N N . GLU A 1 87 ? 2.893 4.388 4.006 1.00 55.72 87 GLU A N 1
ATOM 721 C CA . GLU A 1 87 ? 3.089 5.046 2.703 1.00 55.72 87 GLU A CA 1
ATOM 722 C C . GLU A 1 87 ? 4.570 5.405 2.474 1.00 55.72 87 GLU A C 1
ATOM 724 O O . GLU A 1 87 ? 5.134 5.068 1.438 1.00 55.72 87 GLU A O 1
ATOM 729 N N . ILE A 1 88 ? 5.251 5.955 3.487 1.00 48.84 88 ILE A N 1
ATOM 730 C CA . ILE A 1 88 ? 6.681 6.324 3.408 1.00 48.84 88 ILE A CA 1
ATOM 731 C C . ILE A 1 88 ? 7.605 5.106 3.211 1.00 48.84 88 ILE A C 1
ATOM 733 O O . ILE A 1 88 ? 8.658 5.218 2.584 1.00 48.84 88 ILE A O 1
ATOM 737 N N . ASN A 1 89 ? 7.246 3.941 3.755 1.00 44.12 89 ASN A N 1
ATOM 738 C CA . ASN A 1 89 ? 8.037 2.714 3.603 1.00 44.12 89 ASN A CA 1
ATOM 739 C C . ASN A 1 89 ? 7.747 1.955 2.299 1.00 44.12 89 ASN A C 1
ATOM 741 O O . ASN A 1 89 ? 8.503 1.050 1.967 1.00 44.12 89 ASN A O 1
ATOM 745 N N . ALA A 1 90 ? 6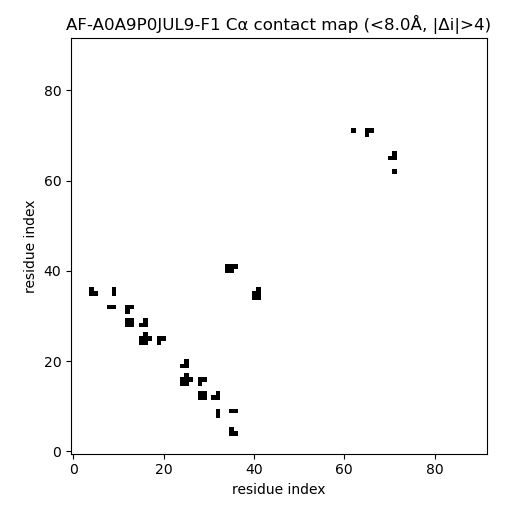.680 2.301 1.573 1.00 43.91 90 ALA A N 1
ATOM 746 C CA . ALA A 1 90 ? 6.409 1.765 0.239 1.00 43.91 90 ALA A CA 1
ATOM 747 C C . ALA A 1 90 ? 7.176 2.518 -0.870 1.00 43.91 90 ALA A C 1
ATOM 749 O O . ALA A 1 90 ? 7.279 2.019 -1.988 1.00 43.91 90 ALA A O 1
ATOM 750 N N . GLU A 1 91 ? 7.717 3.703 -0.563 1.00 42.88 91 GLU A N 1
ATOM 751 C CA . GLU A 1 91 ? 8.470 4.569 -1.487 1.00 42.88 91 GLU A CA 1
ATOM 752 C C . GLU A 1 91 ? 10.005 4.486 -1.325 1.00 42.88 91 GLU A C 1
ATOM 754 O O . GLU A 1 91 ? 10.735 5.153 -2.063 1.00 42.88 91 GLU A O 1
ATOM 759 N N . LYS A 1 92 ? 10.509 3.688 -0.372 1.00 37.34 92 LYS A N 1
ATOM 760 C CA . LYS A 1 92 ? 11.944 3.437 -0.138 1.00 37.34 92 LYS A CA 1
ATOM 761 C C . LYS A 1 92 ? 12.355 2.047 -0.596 1.00 37.34 92 LYS A C 1
ATOM 763 O O . LYS A 1 92 ? 13.473 1.949 -1.147 1.00 37.34 92 LYS A O 1
#

Solvent-accessible surface area (backbone atoms only — not comparable to full-atom values): 5263 Å² total; per-residue (Å²): 131,88,86,76,68,69,56,72,57,44,52,48,24,54,52,43,37,72,70,36,78,95,39,73,65,20,55,49,28,48,51,53,34,51,48,71,70,33,67,65,53,47,49,50,52,53,51,46,69,67,45,48,64,56,52,53,51,52,50,53,52,50,46,77,70,46,82,52,62,66,58,48,51,50,53,55,50,52,53,49,52,53,51,56,52,52,55,59,63,74,76,109

Sequence (92 aa):
MPKVAPTRLIDCFRELENKCDK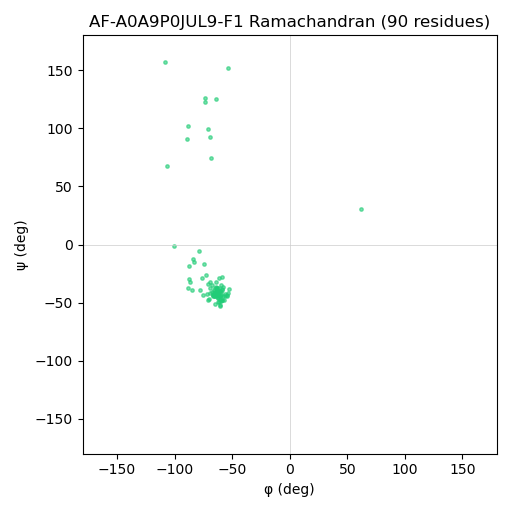TITSKEAYGLRRALEDSDFIFFLTFFHKTLPHVAILFNQFQSRNKDRTLQRIYSKLLKMSMETMEINAEK

Nearest PDB structures (foldseek):
  5n5e-assembly1_e  TM=5.132E-01  e=2.475E+00  Pyrococcus furiosus COM1